Protein AF-A0A5C7PTU8-F1 (afdb_monomer_lite)

Foldseek 3Di:
DDPPPPPPPDPVVVVVVVVVVVVVVVVVVVVVVVVVVVVVVLVPDPVNVVLVPDDPVRNLVVVLQVQLVVVQVCCCVPVVDGDDSVVSSVVCVVVVVVVCVVVVVD

Radius of gyration: 24.97 Å; chains: 1; bounding box: 44×62×44 Å

pLDDT: mean 78.33, std 11.76, range [35.44, 91.94]

Secondary structure (DSSP, 8-state):
----------HHHHHHHHHHHHHHHHHHHHHHHHHHHHHHHHHT-HHHHHHHTS-HHHHHHHHHHHHHHHHHHHIIIII-----HHHHHHHHHHHHHHHHHHTT--

Structure (mmCIF, N/CA/C/O backbone):
data_AF-A0A5C7PTU8-F1
#
_entry.id   AF-A0A5C7PTU8-F1
#
loop_
_atom_site.group_PDB
_atom_site.id
_atom_site.type_symbol
_atom_site.label_atom_id
_atom_site.label_alt_id
_atom_site.label_comp_id
_atom_site.label_asym_id
_atom_site.label_entity_id
_atom_site.label_seq_id
_atom_site.pdbx_PDB_ins_code
_atom_site.Cartn_x
_atom_site.Cartn_y
_atom_site.Cartn_z
_atom_site.occupancy
_atom_site.B_iso_or_equiv
_atom_site.auth_seq_id
_atom_site.auth_comp_id
_atom_site.auth_asym_id
_atom_site.auth_atom_id
_atom_site.pdbx_PDB_model_num
ATOM 1 N N . MET A 1 1 ? -15.111 34.931 -2.663 1.00 35.44 1 MET A N 1
ATOM 2 C CA . MET A 1 1 ? -16.214 35.882 -2.408 1.00 35.44 1 MET A CA 1
ATOM 3 C C . MET A 1 1 ? -17.035 35.312 -1.262 1.00 35.44 1 MET A C 1
ATOM 5 O O . MET A 1 1 ? -17.685 34.297 -1.459 1.00 35.44 1 MET A O 1
ATOM 9 N N . GLY A 1 2 ? -16.876 35.842 -0.046 1.00 39.66 2 GLY A N 1
ATOM 10 C CA . GLY A 1 2 ? -17.551 35.311 1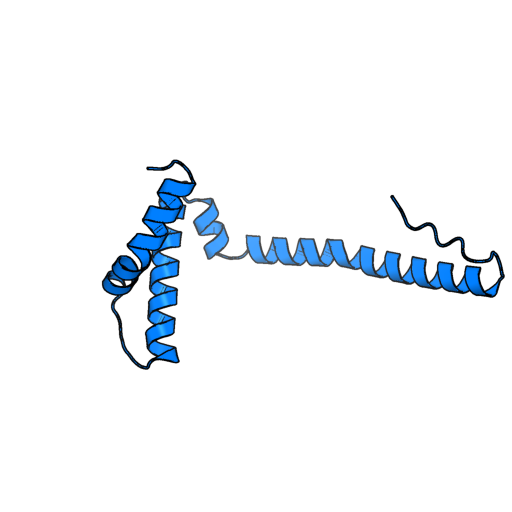.142 1.00 39.66 2 GLY A CA 1
ATOM 11 C C . GLY A 1 2 ? -19.005 35.768 1.174 1.00 39.66 2 GLY A C 1
ATOM 12 O O . GLY A 1 2 ? -19.263 36.963 1.053 1.00 39.66 2 GLY A O 1
ATOM 13 N N . SER A 1 3 ? -19.950 34.836 1.313 1.00 43.84 3 SER A N 1
ATOM 14 C CA . SER A 1 3 ? -21.356 35.167 1.544 1.00 43.84 3 SER A CA 1
ATOM 15 C C . SER A 1 3 ? -21.485 35.812 2.927 1.00 43.84 3 SER A C 1
ATOM 17 O O . SER A 1 3 ? -21.592 35.125 3.943 1.00 43.84 3 SER A O 1
ATOM 19 N N . GLY A 1 4 ? -21.396 37.139 2.976 1.00 45.84 4 GLY A N 1
ATOM 20 C CA . GLY A 1 4 ? -21.556 37.927 4.192 1.00 45.84 4 GLY A CA 1
ATOM 21 C C . GLY A 1 4 ? -23.013 37.942 4.637 1.00 45.84 4 GLY A C 1
ATOM 22 O O . GLY A 1 4 ? -23.734 38.895 4.361 1.00 45.84 4 GLY A O 1
ATOM 23 N N . LEU A 1 5 ? -23.447 36.890 5.330 1.00 56.62 5 LEU A N 1
ATOM 24 C CA . LEU A 1 5 ? -24.620 36.957 6.195 1.00 56.62 5 LEU A CA 1
ATOM 25 C C . LEU A 1 5 ? -24.292 37.935 7.331 1.00 56.62 5 LEU A C 1
ATOM 27 O O . LEU A 1 5 ? -23.609 37.584 8.291 1.00 56.62 5 LEU A O 1
ATOM 31 N N . ILE A 1 6 ? -24.739 39.185 7.197 1.00 60.88 6 ILE A N 1
ATOM 32 C CA . ILE A 1 6 ? -24.685 40.170 8.279 1.00 60.88 6 ILE A CA 1
ATOM 33 C C . ILE A 1 6 ? -25.784 39.780 9.266 1.00 60.88 6 ILE A C 1
ATOM 35 O O . ILE A 1 6 ? -26.960 40.080 9.060 1.00 60.88 6 ILE A O 1
ATOM 39 N N . LEU A 1 7 ? -25.410 39.042 10.308 1.00 62.03 7 LEU A N 1
ATOM 40 C CA . LEU A 1 7 ? -26.341 38.682 11.370 1.00 62.03 7 LEU A CA 1
ATOM 41 C C . LEU A 1 7 ? -26.736 39.950 12.160 1.00 62.03 7 LEU A C 1
ATOM 43 O O . LEU A 1 7 ? -25.862 40.771 12.460 1.00 62.03 7 LEU A O 1
ATOM 47 N N . PRO A 1 8 ? -28.024 40.135 12.507 1.00 69.00 8 PRO A N 1
ATOM 48 C CA . PRO A 1 8 ? -28.467 41.256 13.333 1.00 69.00 8 PRO A CA 1
ATOM 49 C C . PRO A 1 8 ? -27.677 41.333 14.649 1.00 69.00 8 PRO A C 1
ATOM 51 O O . PRO A 1 8 ? -27.463 40.326 15.315 1.00 69.00 8 PRO A O 1
ATOM 54 N N . ASN A 1 9 ? -27.245 42.527 15.059 1.00 69.25 9 ASN A N 1
ATOM 55 C CA . ASN A 1 9 ? -26.390 42.705 16.240 1.00 69.25 9 ASN A CA 1
ATOM 56 C C . ASN A 1 9 ? -27.180 42.699 17.569 1.00 69.25 9 ASN A C 1
ATOM 58 O O . ASN A 1 9 ? -27.024 43.605 18.398 1.00 69.25 9 ASN A O 1
ATOM 62 N N . THR A 1 10 ? -28.048 41.702 17.758 1.00 78.81 10 THR A N 1
ATOM 63 C CA . THR A 1 10 ? -28.840 41.523 18.983 1.00 78.81 10 THR A CA 1
ATOM 64 C C . THR A 1 10 ? -28.051 40.749 20.050 1.00 78.81 10 THR A C 1
ATOM 66 O O . THR A 1 10 ? -27.093 40.040 19.715 1.00 78.81 10 THR A O 1
ATOM 69 N N . PRO A 1 11 ? -28.401 40.880 21.343 1.00 77.75 11 PRO A N 1
ATOM 70 C CA . PRO A 1 11 ? -27.740 40.147 22.426 1.00 77.75 11 PRO A CA 1
ATOM 71 C C . PRO A 1 11 ? -27.726 38.626 22.212 1.00 77.75 11 PRO A C 1
ATOM 73 O O . PRO A 1 11 ? -26.698 37.985 22.419 1.00 77.75 11 PRO A O 1
ATOM 76 N N . GLU A 1 12 ? -28.826 38.065 21.713 1.00 78.75 12 GLU A N 1
ATOM 77 C CA . GLU A 1 12 ? -29.010 36.626 21.494 1.00 78.75 12 GLU A CA 1
ATOM 78 C C . GLU A 1 12 ? -28.079 36.106 20.394 1.00 78.75 12 GLU A C 1
ATOM 80 O O . GLU A 1 12 ? -27.461 35.048 20.527 1.00 78.75 12 GLU A O 1
ATOM 85 N N . ILE A 1 13 ? -27.914 36.883 19.319 1.00 77.12 13 ILE A N 1
ATOM 86 C CA . ILE A 1 13 ? -27.012 36.540 18.218 1.00 77.12 13 ILE A CA 1
ATOM 87 C C . ILE A 1 13 ? -25.552 36.644 18.665 1.00 77.12 13 ILE A C 1
ATOM 89 O O . ILE A 1 13 ? -24.744 35.793 18.296 1.00 77.12 13 ILE A O 1
ATOM 93 N N . ARG A 1 14 ? -25.196 37.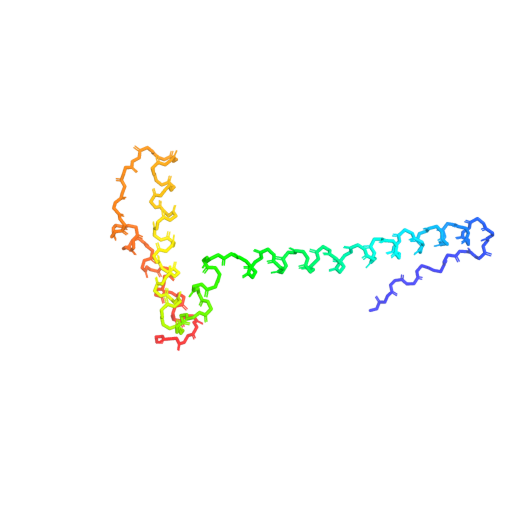626 19.506 1.00 76.00 14 ARG A N 1
ATOM 94 C CA . ARG A 1 14 ? -23.837 37.711 20.072 1.00 76.00 14 ARG A CA 1
ATOM 95 C C . ARG A 1 14 ? -23.505 36.503 20.937 1.00 76.00 14 ARG A C 1
ATOM 97 O O . ARG A 1 14 ? -22.379 36.015 20.875 1.00 76.00 14 ARG A O 1
ATOM 104 N N . GLU A 1 15 ? -24.449 36.026 21.745 1.00 80.38 15 GLU A N 1
ATOM 105 C CA . GLU A 1 15 ? -24.242 34.812 22.536 1.00 80.38 15 GLU A CA 1
ATOM 106 C C . GLU A 1 15 ? -24.117 33.568 21.659 1.00 80.38 15 GLU A C 1
ATOM 108 O O . GLU A 1 15 ? -23.231 32.745 21.894 1.00 80.38 15 GLU A O 1
ATOM 113 N N . TYR A 1 16 ? -24.949 33.451 20.622 1.00 80.25 16 TYR A N 1
ATOM 114 C CA . TYR A 1 16 ? -24.867 32.352 19.664 1.00 80.25 16 TYR A CA 1
ATOM 115 C C . TYR A 1 16 ? -23.513 32.321 18.940 1.00 80.25 16 TYR A C 1
ATOM 117 O O . TYR A 1 16 ? -22.865 31.276 18.895 1.00 80.25 16 TYR A O 1
ATOM 125 N N . VAL A 1 17 ? -23.039 33.468 18.440 1.00 79.94 17 VAL A N 1
ATOM 126 C CA . VAL A 1 17 ? -21.727 33.580 17.780 1.00 79.94 17 VAL A CA 1
ATOM 127 C C . VAL A 1 17 ? -20.593 33.261 18.755 1.00 79.94 17 VAL A C 1
ATOM 129 O O . VAL A 1 17 ? -19.710 32.487 18.411 1.00 79.94 17 VAL A O 1
ATOM 132 N N . LYS A 1 18 ? -20.642 33.754 20.001 1.00 82.12 18 LYS A N 1
ATOM 133 C CA . LYS A 1 18 ? -19.634 33.419 21.024 1.00 82.12 18 LYS A CA 1
ATOM 134 C C . LYS A 1 18 ? -19.570 31.921 21.327 1.00 82.12 18 LYS A C 1
ATOM 136 O O . LYS A 1 18 ? -18.472 31.390 21.467 1.00 82.12 18 LYS A O 1
ATOM 141 N N . LYS A 1 19 ? -20.722 31.249 21.437 1.00 83.12 19 LYS A N 1
ATOM 142 C CA . LYS A 1 19 ? -20.782 29.793 21.647 1.00 83.12 19 LYS A CA 1
ATOM 143 C C . LYS A 1 19 ? -20.205 29.044 20.447 1.00 83.12 19 LYS A C 1
ATOM 145 O O . LYS A 1 19 ? -19.350 28.187 20.632 1.00 83.12 19 LYS A O 1
ATOM 150 N N . ARG A 1 20 ? -20.582 29.433 19.226 1.00 77.94 20 ARG A N 1
ATOM 151 C CA . ARG A 1 20 ? -20.043 28.841 17.993 1.00 77.94 20 ARG A CA 1
ATOM 152 C C . ARG A 1 20 ? -18.540 29.050 17.836 1.00 77.94 20 ARG A C 1
ATOM 154 O O . ARG A 1 20 ? -17.834 28.107 17.502 1.00 77.94 20 ARG A O 1
ATOM 161 N N . ASP A 1 21 ? -18.033 30.243 18.121 1.00 76.94 21 ASP A N 1
ATOM 162 C CA . ASP A 1 21 ? -16.597 30.523 18.073 1.00 76.94 21 ASP A CA 1
ATOM 163 C C . ASP A 1 21 ? -15.823 29.721 19.127 1.00 76.94 21 ASP A C 1
ATOM 165 O O . ASP A 1 21 ? -14.685 29.319 18.879 1.00 76.94 21 ASP A O 1
ATOM 169 N N . ALA A 1 22 ? -16.420 29.473 20.297 1.00 79.25 22 ALA A N 1
ATOM 170 C CA . ALA A 1 22 ? -15.830 28.618 21.322 1.00 79.25 22 ALA A CA 1
ATOM 171 C C . ALA A 1 22 ? -15.775 27.150 20.867 1.00 79.25 22 ALA A C 1
ATOM 173 O O . ALA A 1 22 ? -14.704 26.552 20.938 1.00 79.25 22 ALA A O 1
ATOM 174 N N . GLU A 1 23 ? -16.872 26.619 20.315 1.00 79.50 23 GLU A N 1
ATOM 175 C CA . GLU A 1 23 ? -16.935 25.269 19.731 1.00 79.50 23 GLU A CA 1
ATOM 176 C C . GLU A 1 23 ? -15.903 25.088 18.604 1.00 79.50 23 GLU A C 1
ATOM 178 O O . GLU A 1 23 ? -15.184 24.091 18.561 1.00 79.50 23 GLU A O 1
ATOM 183 N N . ILE A 1 24 ? -15.783 26.074 17.707 1.00 75.38 24 ILE A N 1
ATOM 184 C CA . ILE A 1 24 ? -14.816 26.043 16.600 1.00 75.38 24 ILE A CA 1
ATOM 185 C C . ILE A 1 24 ? -13.381 26.075 17.133 1.00 75.38 24 ILE A C 1
ATOM 187 O O . ILE A 1 24 ? -12.539 25.317 16.652 1.00 75.38 24 ILE A O 1
ATOM 191 N N . ARG A 1 25 ? -13.079 26.916 18.131 1.00 71.88 25 ARG A N 1
ATOM 192 C CA . ARG A 1 25 ? -11.741 26.959 18.746 1.00 71.88 25 ARG A CA 1
ATOM 193 C C . ARG A 1 25 ? -11.393 25.671 19.477 1.00 71.88 25 ARG A C 1
ATOM 195 O O . ARG A 1 25 ? -10.226 25.300 19.488 1.00 71.88 25 ARG A O 1
ATOM 202 N N . GLU A 1 26 ? -12.361 25.026 20.113 1.00 74.06 26 GLU A N 1
ATOM 203 C CA . GLU A 1 26 ? -12.157 23.748 20.794 1.00 74.06 26 GLU A CA 1
ATOM 204 C C . GLU A 1 26 ? -11.859 22.642 19.775 1.00 74.06 26 GLU A C 1
ATOM 206 O O . GLU A 1 26 ? -10.800 22.024 19.842 1.00 74.06 26 GLU A O 1
ATOM 211 N N . ALA A 1 27 ? -12.671 22.527 18.721 1.00 67.00 27 ALA A N 1
ATOM 212 C CA . ALA A 1 27 ? -12.424 21.593 17.622 1.00 67.00 27 ALA A CA 1
ATOM 213 C C . ALA A 1 27 ? -11.074 21.835 16.909 1.00 67.00 27 ALA A C 1
ATOM 215 O O . ALA A 1 27 ? -10.399 20.893 16.492 1.00 67.00 27 ALA A O 1
ATOM 216 N N . GLN A 1 28 ? -10.647 23.096 16.781 1.00 66.19 28 GLN A N 1
ATOM 217 C CA . GLN A 1 28 ? -9.347 23.453 16.205 1.00 66.19 28 GLN A CA 1
ATOM 218 C C . GLN A 1 28 ? -8.155 23.144 17.115 1.00 66.19 28 GLN A C 1
ATOM 220 O O . GLN A 1 28 ? -7.050 23.021 16.598 1.00 66.19 28 GLN A O 1
ATOM 225 N N . LYS A 1 29 ? -8.335 23.023 18.435 1.00 68.25 29 LYS A N 1
ATOM 226 C CA . LYS A 1 29 ? -7.260 22.588 19.345 1.00 68.25 29 LYS A CA 1
ATOM 227 C C . LYS A 1 29 ? -6.997 21.087 19.233 1.00 68.25 29 LYS A C 1
ATOM 229 O O . LYS A 1 29 ? -5.845 20.674 19.336 1.00 68.25 29 LYS A O 1
ATOM 234 N N . ASP A 1 30 ? -8.037 20.304 18.956 1.00 61.00 30 ASP A N 1
ATOM 235 C CA . ASP A 1 30 ? -7.943 18.845 18.819 1.00 61.00 30 ASP A CA 1
ATOM 236 C C . ASP A 1 30 ? -7.512 18.393 17.413 1.00 61.00 30 ASP A C 1
ATOM 238 O O . ASP A 1 30 ? -6.922 17.329 17.230 1.00 61.00 30 ASP A O 1
ATOM 242 N N . ALA A 1 31 ? -7.760 19.203 16.384 1.00 60.00 31 ALA A N 1
ATOM 243 C CA . ALA A 1 31 ? -7.331 18.905 15.018 1.00 60.00 31 ALA A CA 1
ATOM 244 C C . ALA A 1 31 ? -5.799 18.710 14.844 1.00 60.00 31 ALA A C 1
ATOM 246 O O . ALA A 1 31 ? -5.405 17.709 14.236 1.00 60.00 31 ALA A O 1
ATOM 247 N N . PRO A 1 32 ? -4.913 19.594 15.353 1.00 61.19 32 PRO A N 1
ATOM 248 C CA . PRO A 1 32 ? -3.467 19.421 15.218 1.00 61.19 32 PRO A CA 1
ATOM 249 C C . PRO A 1 32 ? -2.949 18.217 16.010 1.00 61.19 32 PRO A C 1
ATOM 251 O O . PRO A 1 32 ? -2.111 17.479 15.496 1.00 61.19 32 PRO A O 1
ATOM 254 N N . THR A 1 33 ? -3.493 17.938 17.198 1.00 61.88 33 THR A N 1
ATOM 255 C CA . THR A 1 33 ? -3.097 16.766 17.999 1.00 61.88 33 THR A CA 1
ATOM 256 C C . THR A 1 33 ? -3.511 15.455 17.326 1.00 61.88 33 THR A C 1
ATOM 258 O O . THR A 1 33 ? -2.741 14.491 17.306 1.00 61.88 33 THR A O 1
ATOM 261 N N . LEU A 1 34 ? -4.679 15.413 16.677 1.00 61.53 34 LEU A N 1
ATOM 262 C CA . LEU A 1 34 ? -5.095 14.275 15.853 1.00 61.53 34 LEU A CA 1
ATOM 263 C C . LEU A 1 34 ? -4.183 14.081 14.633 1.00 61.53 34 LEU A C 1
ATOM 265 O O . LEU A 1 34 ? -3.824 12.942 14.318 1.00 61.53 34 LEU A O 1
ATOM 269 N N . GLN A 1 35 ? -3.767 15.164 13.976 1.00 62.56 35 GLN A N 1
ATOM 270 C CA . GLN A 1 35 ? -2.876 15.111 12.817 1.00 62.56 35 GLN A CA 1
ATOM 271 C C . GLN A 1 35 ? -1.462 14.642 13.197 1.00 62.56 35 GLN A C 1
ATOM 273 O O . GLN A 1 35 ? -0.899 13.771 12.528 1.00 62.56 35 GLN A O 1
ATOM 278 N N . GLU A 1 36 ? -0.920 15.135 14.312 1.00 61.41 36 GLU A N 1
ATOM 279 C CA . GLU A 1 36 ? 0.342 14.665 14.893 1.00 61.41 36 GLU A CA 1
ATOM 280 C C . GLU A 1 36 ? 0.256 13.191 15.3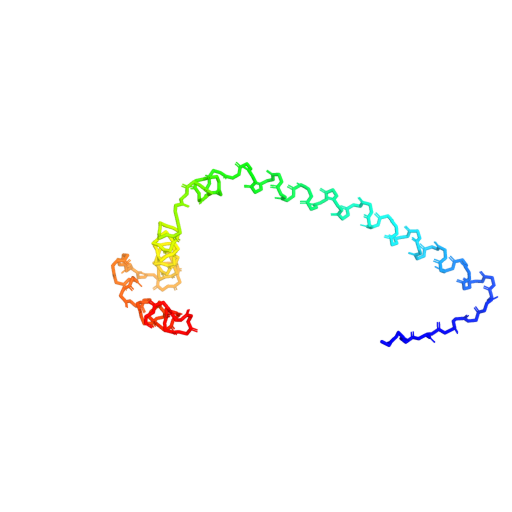10 1.00 61.41 36 GLU A C 1
ATOM 282 O O . GLU A 1 36 ? 1.163 12.412 15.013 1.00 61.41 36 GLU A O 1
ATOM 287 N N . SER A 1 37 ? -0.873 12.759 15.887 1.00 71.25 37 SER A N 1
ATOM 288 C CA . SER A 1 37 ? -1.096 11.353 16.253 1.00 71.25 37 SER A CA 1
ATOM 289 C C . SER A 1 37 ? -1.132 10.415 15.040 1.00 71.25 37 SER A C 1
ATOM 291 O O . SER A 1 37 ? -0.722 9.256 15.124 1.00 71.25 37 SER A O 1
ATOM 293 N N . ALA A 1 38 ? -1.653 10.880 13.901 1.00 68.00 38 ALA A N 1
ATOM 294 C CA . ALA A 1 38 ? -1.715 10.100 12.669 1.00 68.00 38 ALA A CA 1
ATOM 295 C C . ALA A 1 38 ? -0.336 10.018 12.003 1.00 68.00 38 ALA A C 1
ATOM 297 O O . ALA A 1 38 ? 0.067 8.942 11.560 1.00 68.00 38 ALA A O 1
ATOM 298 N N . LYS A 1 39 ? 0.414 11.128 12.006 1.00 72.38 39 LYS A N 1
ATOM 299 C CA . LYS A 1 39 ? 1.794 11.184 11.519 1.00 72.38 39 LYS A CA 1
ATOM 300 C C . LYS A 1 39 ? 2.719 10.284 12.343 1.00 72.38 39 LYS A C 1
ATOM 302 O O . LYS A 1 39 ? 3.415 9.460 11.762 1.00 72.38 39 LYS A O 1
ATOM 307 N N . GLY A 1 40 ? 2.648 10.351 13.674 1.00 67.75 40 GLY A N 1
ATOM 308 C CA . GLY A 1 40 ? 3.446 9.494 14.558 1.00 67.75 40 GLY A CA 1
ATOM 309 C C . GLY A 1 40 ? 3.153 8.001 14.368 1.00 67.75 40 GLY A C 1
ATOM 310 O O . GLY A 1 40 ? 4.074 7.190 14.319 1.00 67.75 40 GLY A O 1
ATOM 311 N N . ARG A 1 41 ? 1.881 7.624 14.162 1.00 74.19 41 ARG A N 1
ATOM 312 C CA . ARG A 1 41 ? 1.495 6.235 13.845 1.00 74.19 41 AR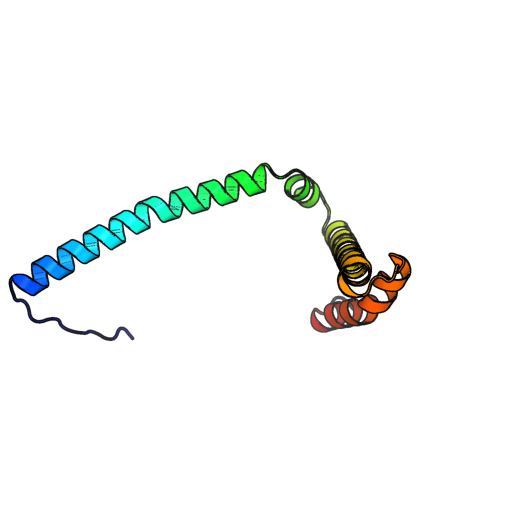G A CA 1
ATOM 313 C C . ARG A 1 41 ? 2.012 5.764 12.482 1.00 74.19 41 ARG A C 1
ATOM 315 O O . ARG A 1 41 ? 2.376 4.600 12.340 1.00 74.19 41 ARG A O 1
ATOM 322 N N . LEU A 1 42 ? 2.050 6.650 11.488 1.00 72.69 42 LEU A N 1
ATOM 323 C CA . LEU A 1 42 ? 2.635 6.372 10.173 1.00 72.69 42 LEU A CA 1
ATOM 324 C C . LEU A 1 42 ? 4.154 6.201 10.254 1.00 72.69 42 LEU A C 1
ATOM 326 O O . LEU A 1 42 ? 4.688 5.247 9.701 1.00 72.69 42 LEU A O 1
ATOM 330 N N . GLU A 1 43 ? 4.845 7.080 10.975 1.00 73.62 43 GLU A N 1
ATOM 331 C CA . GLU A 1 43 ? 6.303 7.037 11.129 1.00 73.62 43 GLU A CA 1
ATOM 332 C C . GLU A 1 43 ? 6.779 5.816 11.924 1.00 73.62 43 GLU A C 1
ATOM 334 O O . GLU A 1 43 ? 7.884 5.336 11.689 1.00 73.62 43 GLU A O 1
ATOM 339 N N . GLN A 1 44 ? 5.942 5.268 12.808 1.00 74.81 44 GLN A N 1
ATOM 340 C CA . GLN A 1 44 ? 6.192 4.007 13.518 1.00 74.81 44 GLN A CA 1
ATOM 341 C C . GLN A 1 44 ? 5.846 2.756 12.692 1.00 74.81 44 GLN A C 1
ATOM 343 O O . GLN A 1 44 ? 6.168 1.639 13.097 1.00 74.81 44 GLN A O 1
ATOM 348 N N . ASN A 1 45 ? 5.196 2.907 11.535 1.00 81.12 45 ASN A N 1
ATOM 349 C CA . ASN A 1 45 ? 4.834 1.778 10.690 1.00 81.12 45 ASN A CA 1
ATOM 350 C C . ASN A 1 45 ? 6.076 1.240 9.957 1.00 81.12 45 ASN A C 1
ATOM 352 O O . ASN A 1 45 ? 6.688 1.930 9.139 1.00 81.12 45 ASN A O 1
ATOM 356 N N . ALA A 1 46 ? 6.419 -0.022 10.215 1.00 77.44 46 ALA A N 1
ATOM 357 C CA . ALA A 1 46 ? 7.577 -0.683 9.618 1.00 77.44 46 ALA A CA 1
ATOM 358 C C . ALA A 1 46 ? 7.539 -0.706 8.077 1.00 77.44 46 ALA A C 1
ATOM 360 O O . ALA A 1 46 ? 8.577 -0.561 7.431 1.00 77.44 46 ALA A O 1
ATOM 361 N N . GLU A 1 47 ? 6.358 -0.832 7.461 1.00 75.75 47 GLU A N 1
ATOM 362 C CA . GLU A 1 47 ? 6.238 -0.761 6.002 1.00 75.75 47 GLU A CA 1
ATOM 363 C C . GLU A 1 47 ? 6.511 0.644 5.471 1.00 75.75 47 GLU A C 1
ATOM 365 O O . GLU A 1 47 ? 7.121 0.792 4.411 1.00 75.75 47 GLU A O 1
ATOM 370 N N . TYR A 1 48 ? 6.069 1.675 6.194 1.00 79.69 48 TYR A N 1
ATOM 371 C CA . TYR A 1 48 ? 6.327 3.063 5.827 1.00 79.69 48 TYR A CA 1
ATOM 372 C C . TYR A 1 48 ? 7.824 3.372 5.905 1.00 79.69 48 TYR A C 1
ATOM 374 O O . TYR A 1 48 ? 8.398 3.855 4.931 1.00 79.69 48 TYR A O 1
ATOM 382 N N . GLN A 1 49 ? 8.481 2.996 7.006 1.00 80.94 49 GLN A N 1
ATOM 383 C CA . GLN A 1 49 ? 9.929 3.156 7.165 1.00 80.94 49 GLN A CA 1
ATOM 384 C C . GLN A 1 49 ? 10.710 2.416 6.073 1.00 80.94 49 GLN A C 1
ATOM 386 O O . GLN A 1 49 ? 11.604 2.995 5.456 1.00 80.94 49 GLN A O 1
ATOM 391 N N . ARG A 1 50 ? 10.328 1.169 5.761 1.00 82.19 50 ARG A N 1
ATOM 392 C CA . ARG A 1 50 ? 10.941 0.395 4.672 1.00 82.19 50 ARG A CA 1
ATOM 393 C C . ARG A 1 50 ? 10.798 1.108 3.325 1.00 82.19 50 ARG A C 1
ATOM 395 O O . ARG A 1 50 ? 11.767 1.181 2.577 1.00 82.19 50 ARG A O 1
ATOM 402 N N . ARG A 1 51 ? 9.622 1.668 3.020 1.00 79.69 51 ARG A N 1
ATOM 403 C CA . ARG A 1 51 ? 9.389 2.421 1.776 1.00 79.69 51 ARG A CA 1
ATOM 404 C C . ARG A 1 51 ? 10.160 3.734 1.727 1.00 79.69 51 ARG A C 1
ATOM 406 O O . ARG A 1 51 ? 10.560 4.137 0.643 1.00 79.69 51 ARG A O 1
ATOM 413 N N . CYS A 1 52 ? 10.396 4.405 2.852 1.00 82.75 52 CYS A N 1
ATOM 414 C CA . CYS A 1 52 ? 11.217 5.618 2.880 1.00 82.75 52 CYS A CA 1
ATOM 415 C C . CYS A 1 52 ? 12.660 5.359 2.423 1.00 82.75 52 CYS A C 1
ATOM 417 O O . CYS A 1 52 ? 13.247 6.229 1.787 1.00 82.75 52 CYS A O 1
ATOM 419 N N . LEU A 1 53 ? 13.189 4.161 2.691 1.00 86.50 53 LEU A N 1
ATOM 420 C CA . LEU A 1 53 ? 14.541 3.742 2.307 1.00 86.50 53 LEU A CA 1
ATOM 421 C C . LEU A 1 53 ? 14.650 3.239 0.857 1.00 86.50 53 LEU A C 1
ATOM 423 O O . LEU A 1 53 ? 15.758 3.080 0.358 1.00 86.50 53 LEU A O 1
ATOM 427 N N . MET A 1 54 ? 13.523 2.994 0.184 1.00 85.69 54 MET A N 1
ATOM 428 C CA . MET A 1 54 ? 13.498 2.540 -1.207 1.00 85.69 54 MET A CA 1
ATOM 429 C C . MET A 1 54 ? 13.785 3.691 -2.179 1.00 85.69 54 MET A C 1
ATOM 431 O O . MET A 1 54 ? 13.252 4.804 -2.042 1.00 85.69 54 MET A O 1
ATOM 435 N N . SER A 1 55 ? 14.559 3.385 -3.216 1.00 87.88 55 SER A N 1
ATOM 436 C CA . SER A 1 55 ? 14.708 4.211 -4.413 1.00 87.88 55 SER A CA 1
ATOM 437 C C . SER A 1 55 ? 13.366 4.412 -5.134 1.00 87.88 55 SER A C 1
ATOM 439 O O . SER A 1 55 ? 12.359 3.760 -4.837 1.00 87.88 55 SER A O 1
ATOM 441 N N . ALA A 1 56 ? 13.324 5.358 -6.076 1.00 80.06 56 ALA A N 1
ATOM 442 C CA . ALA A 1 56 ? 12.115 5.629 -6.854 1.00 80.06 56 ALA A CA 1
ATOM 443 C C . ALA A 1 56 ? 11.647 4.384 -7.630 1.00 80.06 56 ALA A C 1
ATOM 445 O O . ALA A 1 56 ? 10.465 4.044 -7.580 1.00 80.06 56 ALA A O 1
ATOM 446 N N . ASP A 1 57 ? 12.580 3.661 -8.245 1.00 78.25 57 ASP A N 1
ATOM 447 C CA . ASP A 1 57 ? 12.284 2.462 -9.032 1.00 78.25 57 ASP A CA 1
ATOM 448 C C . ASP A 1 57 ? 11.787 1.313 -8.147 1.00 78.25 57 ASP A C 1
ATOM 450 O O . ASP A 1 57 ? 10.787 0.662 -8.456 1.00 78.25 57 ASP A O 1
ATOM 454 N N . GLU A 1 58 ? 12.407 1.111 -6.982 1.00 78.81 58 GLU A N 1
ATOM 455 C CA . GLU A 1 58 ? 11.967 0.100 -6.013 1.00 78.81 58 GLU A CA 1
ATOM 456 C C . GLU A 1 58 ? 10.550 0.368 -5.497 1.00 78.81 58 GLU A C 1
ATOM 458 O O . GLU A 1 58 ? 9.775 -0.570 -5.311 1.00 78.81 58 GLU A O 1
ATOM 463 N N . LYS A 1 59 ? 10.169 1.640 -5.315 1.00 82.50 59 LYS A N 1
ATOM 464 C CA . LYS A 1 59 ? 8.798 2.013 -4.928 1.00 82.50 59 LYS A CA 1
ATOM 465 C C . LYS A 1 59 ? 7.781 1.671 -6.010 1.00 82.50 59 LYS A C 1
ATOM 467 O O . LYS A 1 59 ? 6.657 1.298 -5.673 1.00 82.50 59 LYS A O 1
ATOM 472 N N . ILE A 1 60 ? 8.152 1.817 -7.280 1.00 80.12 60 ILE A N 1
ATOM 473 C CA . ILE A 1 60 ? 7.285 1.477 -8.413 1.00 80.12 60 ILE A CA 1
ATOM 474 C C . ILE A 1 60 ? 7.082 -0.040 -8.462 1.00 80.12 60 ILE A C 1
ATOM 476 O O . ILE A 1 60 ? 5.942 -0.501 -8.526 1.00 80.12 60 ILE A O 1
ATOM 480 N N . ILE A 1 61 ? 8.164 -0.815 -8.349 1.00 83.50 61 ILE A N 1
ATOM 481 C CA . ILE A 1 61 ? 8.102 -2.283 -8.330 1.00 83.50 61 ILE A CA 1
ATOM 482 C C . ILE A 1 61 ? 7.258 -2.771 -7.141 1.00 83.50 61 ILE A C 1
ATOM 484 O O . ILE A 1 61 ? 6.319 -3.543 -7.334 1.00 83.50 61 ILE A O 1
ATOM 488 N N . ASP A 1 62 ? 7.516 -2.269 -5.929 1.00 85.44 62 ASP A N 1
ATOM 489 C CA . ASP A 1 62 ? 6.753 -2.607 -4.716 1.00 85.44 62 ASP A CA 1
ATOM 490 C C . ASP A 1 62 ? 5.255 -2.280 -4.864 1.00 85.44 62 ASP A C 1
ATOM 492 O O . ASP A 1 62 ? 4.400 -3.083 -4.483 1.00 85.44 62 ASP A O 1
ATOM 496 N N . ALA A 1 63 ? 4.908 -1.144 -5.479 1.00 84.62 63 ALA A N 1
ATOM 497 C CA . ALA A 1 63 ? 3.514 -0.776 -5.729 1.00 84.62 63 ALA A CA 1
ATOM 498 C C . ALA A 1 63 ? 2.807 -1.763 -6.676 1.00 84.62 63 ALA A C 1
ATOM 500 O O . ALA A 1 63 ? 1.680 -2.186 -6.394 1.00 84.62 63 ALA A O 1
ATOM 501 N N . VAL A 1 64 ? 3.475 -2.171 -7.760 1.00 86.00 64 VAL A N 1
ATOM 502 C CA . VAL A 1 64 ? 2.965 -3.172 -8.712 1.00 86.00 64 VAL A CA 1
ATOM 503 C C . VAL A 1 64 ? 2.717 -4.509 -8.008 1.00 86.00 64 VAL A C 1
ATOM 505 O O . VAL A 1 64 ? 1.655 -5.114 -8.179 1.00 86.00 64 VAL A O 1
ATOM 508 N N . GLU A 1 65 ? 3.653 -4.959 -7.169 1.00 87.62 65 GLU A N 1
ATOM 509 C CA . GLU A 1 65 ? 3.509 -6.214 -6.425 1.00 87.62 65 GLU A CA 1
ATOM 510 C C . GLU A 1 65 ? 2.361 -6.179 -5.416 1.00 87.62 65 GLU A C 1
ATOM 512 O O . GLU A 1 65 ? 1.585 -7.135 -5.326 1.00 87.62 65 GLU A O 1
ATOM 517 N N . ARG A 1 66 ? 2.207 -5.074 -4.679 1.00 87.12 66 ARG A N 1
ATOM 518 C CA . ARG A 1 66 ? 1.091 -4.899 -3.739 1.00 87.12 66 ARG A CA 1
ATOM 519 C C . ARG A 1 66 ? -0.251 -4.921 -4.451 1.00 87.12 66 ARG A C 1
ATOM 521 O O . ARG A 1 66 ? -1.187 -5.549 -3.958 1.00 87.12 66 ARG A O 1
ATOM 528 N N . GLN A 1 67 ? -0.348 -4.282 -5.615 1.00 88.69 67 GLN A N 1
ATOM 529 C CA . GLN A 1 67 ? -1.579 -4.277 -6.397 1.00 88.69 67 GLN A CA 1
ATOM 530 C C . GLN A 1 67 ? -1.926 -5.683 -6.908 1.00 88.69 67 GLN A C 1
ATOM 532 O O . GLN A 1 67 ? -3.084 -6.095 -6.823 1.00 88.69 67 GLN A O 1
ATOM 537 N N . ALA A 1 68 ? -0.929 -6.454 -7.358 1.00 91.12 68 ALA A N 1
ATOM 538 C CA . ALA A 1 68 ? -1.123 -7.844 -7.766 1.00 91.12 68 ALA A CA 1
ATOM 539 C C . ALA A 1 68 ? -1.571 -8.739 -6.595 1.00 91.12 68 ALA A C 1
ATOM 541 O O . ALA A 1 68 ? -2.527 -9.498 -6.740 1.00 91.12 68 ALA A O 1
ATOM 542 N N . ARG A 1 69 ? -0.961 -8.599 -5.410 1.00 89.81 69 ARG A N 1
ATOM 543 C CA . ARG A 1 69 ? -1.383 -9.321 -4.193 1.00 89.81 69 ARG A CA 1
ATOM 544 C C . ARG A 1 69 ? -2.798 -8.947 -3.754 1.00 89.81 69 ARG A C 1
ATOM 546 O O . ARG A 1 69 ? -3.585 -9.822 -3.409 1.00 89.81 69 ARG A O 1
ATOM 553 N N . ALA A 1 70 ? -3.154 -7.664 -3.798 1.00 89.38 70 ALA A N 1
ATOM 554 C CA . ALA A 1 70 ? -4.513 -7.222 -3.491 1.00 89.38 70 ALA A CA 1
ATOM 555 C C . ALA A 1 70 ? -5.536 -7.833 -4.464 1.00 89.38 70 ALA A C 1
ATOM 557 O O . ALA A 1 70 ? -6.614 -8.261 -4.048 1.00 89.38 70 ALA A O 1
ATOM 558 N N . ARG A 1 71 ? -5.181 -7.930 -5.752 1.00 89.00 71 ARG A N 1
ATOM 559 C CA . ARG A 1 71 ? -6.012 -8.571 -6.775 1.00 89.00 71 ARG A CA 1
ATOM 560 C C . ARG A 1 71 ? -6.163 -10.075 -6.534 1.00 89.00 71 ARG A C 1
ATOM 562 O O . ARG A 1 71 ? -7.275 -10.581 -6.644 1.00 89.00 71 ARG A O 1
ATOM 569 N N . GLN A 1 72 ? -5.090 -10.757 -6.143 1.00 91.50 72 GLN A N 1
ATOM 570 C CA . GLN A 1 72 ? -5.125 -12.165 -5.746 1.00 91.50 72 GLN A CA 1
ATOM 571 C C . GLN A 1 72 ? -6.082 -12.393 -4.568 1.00 91.50 72 GLN A C 1
ATOM 573 O O . GLN A 1 72 ? -6.994 -13.208 -4.674 1.00 91.50 72 GLN A O 1
ATOM 578 N N . ILE A 1 73 ? -5.939 -11.615 -3.488 1.00 90.88 73 ILE A N 1
ATOM 579 C CA . ILE A 1 73 ? -6.817 -11.697 -2.308 1.00 90.88 73 ILE A CA 1
ATOM 580 C C . ILE A 1 73 ? -8.279 -11.445 -2.692 1.00 90.88 73 ILE A C 1
ATOM 582 O O . ILE A 1 73 ? -9.177 -12.088 -2.155 1.00 90.88 73 ILE A O 1
ATOM 586 N N . TYR A 1 74 ? -8.535 -10.513 -3.612 1.00 89.88 74 TYR A N 1
ATOM 587 C CA . TYR A 1 74 ? -9.882 -10.258 -4.114 1.00 89.88 74 TYR A CA 1
ATOM 588 C C . TYR A 1 74 ? -10.468 -11.489 -4.815 1.00 89.88 74 TYR A C 1
ATOM 590 O O . TYR A 1 74 ? -11.582 -11.890 -4.491 1.00 89.88 74 TYR A O 1
ATOM 598 N N . TYR A 1 75 ? -9.728 -12.126 -5.727 1.00 91.31 75 TYR A N 1
ATOM 599 C CA . TYR A 1 75 ? -10.202 -13.348 -6.384 1.00 91.31 75 TYR A CA 1
ATOM 600 C C . TYR A 1 75 ? -10.431 -14.492 -5.395 1.00 91.31 75 TYR A C 1
ATOM 602 O O . TYR A 1 75 ? -11.467 -15.154 -5.459 1.00 91.31 75 TYR A O 1
ATOM 610 N N . GLU A 1 76 ? -9.530 -14.665 -4.435 1.00 90.94 76 GLU A N 1
ATOM 611 C CA . GLU A 1 76 ? -9.647 -15.714 -3.428 1.00 90.94 76 GLU A CA 1
ATOM 612 C C . GLU A 1 76 ? -10.858 -15.488 -2.510 1.00 90.94 76 GLU A C 1
ATOM 614 O O . GLU A 1 76 ? -11.675 -16.387 -2.328 1.00 90.94 76 GLU A O 1
ATOM 619 N N . LYS A 1 77 ? -11.030 -14.271 -1.980 1.00 91.69 77 LYS A N 1
ATOM 620 C CA . LYS A 1 77 ? -12.100 -13.961 -1.016 1.00 91.69 77 LYS A CA 1
ATOM 621 C C . LYS A 1 77 ? -13.472 -13.756 -1.647 1.00 91.69 77 LYS A C 1
ATOM 623 O O . LYS A 1 77 ? -14.472 -14.058 -1.005 1.00 91.69 77 LYS A O 1
ATOM 628 N N . VAL A 1 78 ? -13.536 -13.182 -2.848 1.00 91.94 78 VAL A N 1
ATOM 629 C CA . VAL A 1 78 ? -14.805 -12.790 -3.486 1.00 91.94 78 VAL A CA 1
ATOM 630 C C . VAL A 1 78 ? -15.275 -13.835 -4.486 1.00 91.94 78 VAL A C 1
ATOM 632 O O . VAL A 1 78 ? -16.466 -14.122 -4.551 1.00 91.94 78 VAL A O 1
ATOM 635 N N . HIS A 1 79 ? -14.355 -14.411 -5.261 1.00 85.38 79 HIS A N 1
ATOM 636 C CA . HIS A 1 79 ? -14.693 -15.381 -6.302 1.00 85.38 79 HIS A CA 1
ATOM 637 C C . HIS A 1 79 ? -14.432 -16.832 -5.885 1.00 85.38 79 HIS A C 1
ATOM 639 O O . HIS A 1 79 ? -14.877 -17.735 -6.586 1.00 85.38 79 HIS A O 1
ATOM 645 N N . GLY A 1 80 ? -13.736 -17.073 -4.767 1.00 89.25 80 GLY A N 1
ATOM 646 C CA . GLY A 1 80 ? -13.384 -18.423 -4.320 1.00 89.25 80 GLY A CA 1
ATOM 647 C C . GLY A 1 80 ? -12.398 -19.132 -5.252 1.00 89.25 80 GLY A C 1
ATOM 648 O O . GLY A 1 80 ? -12.303 -20.356 -5.223 1.00 89.25 80 GLY A O 1
ATOM 649 N N . VAL A 1 81 ? -11.691 -18.382 -6.105 1.00 90.31 81 VAL A N 1
ATOM 650 C CA . VAL A 1 81 ? -10.757 -18.923 -7.099 1.00 90.31 81 VAL A CA 1
ATOM 651 C C . VAL A 1 81 ? -9.350 -18.456 -6.771 1.00 90.31 81 VAL A C 1
ATOM 653 O O . VAL A 1 81 ? -9.104 -17.262 -6.593 1.00 90.31 81 VAL A O 1
ATOM 656 N N . TYR A 1 82 ? -8.413 -19.401 -6.744 1.00 89.12 82 TYR A N 1
ATOM 657 C CA . TYR A 1 82 ? -6.999 -19.079 -6.662 1.00 89.12 82 TYR A CA 1
ATOM 658 C C . TYR A 1 82 ? -6.493 -18.575 -8.016 1.00 89.12 82 TYR A C 1
ATOM 660 O O . TYR A 1 82 ? -6.640 -19.252 -9.033 1.00 89.12 82 TYR A O 1
ATOM 668 N N . LYS A 1 83 ? -5.862 -17.402 -8.007 1.00 88.81 83 LYS A N 1
ATOM 669 C CA . LYS A 1 83 ? -5.015 -16.916 -9.098 1.00 88.81 83 LYS A CA 1
ATOM 670 C C . LYS A 1 83 ? -3.608 -16.691 -8.574 1.00 88.81 83 LYS A C 1
ATOM 672 O O . LYS A 1 83 ? -3.426 -16.229 -7.446 1.00 88.81 83 LYS A O 1
ATOM 677 N N . SER A 1 84 ? -2.619 -17.001 -9.397 1.00 90.69 84 SER A N 1
ATOM 678 C CA . SER A 1 84 ? -1.219 -16.716 -9.095 1.00 90.69 84 SER A CA 1
ATOM 679 C C . SER A 1 84 ? -0.934 -15.210 -9.141 1.00 90.69 84 SER A C 1
ATOM 681 O O . SER A 1 84 ? -1.693 -14.413 -9.710 1.00 90.69 84 SER A O 1
ATOM 683 N N . ILE A 1 85 ? 0.180 -14.802 -8.530 1.00 87.88 85 ILE A N 1
ATOM 684 C CA . ILE A 1 85 ? 0.609 -13.398 -8.533 1.00 87.88 85 ILE A CA 1
ATOM 685 C C . ILE A 1 85 ? 0.979 -12.972 -9.957 1.00 87.88 85 ILE A C 1
ATOM 687 O O . ILE A 1 85 ? 0.690 -11.847 -10.354 1.00 87.88 85 ILE A O 1
ATOM 691 N N . GLU A 1 86 ? 1.572 -13.868 -10.736 1.00 88.25 86 GLU A N 1
ATOM 692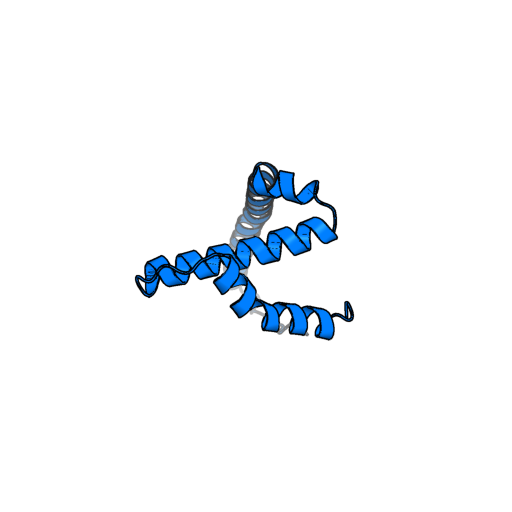 C CA . GLU A 1 86 ? 1.986 -13.667 -12.120 1.00 88.25 86 GLU A CA 1
ATOM 693 C C . GLU A 1 86 ? 0.781 -13.411 -13.030 1.00 88.25 86 GLU A C 1
ATOM 695 O O . GLU A 1 86 ? 0.797 -12.462 -13.814 1.00 88.25 86 GLU A O 1
ATOM 700 N N . GLU A 1 87 ? -0.302 -14.178 -12.871 1.00 90.69 87 GLU A N 1
ATOM 701 C CA . GLU A 1 87 ? -1.567 -13.939 -13.580 1.00 90.69 87 GLU A CA 1
ATOM 702 C C . GLU A 1 87 ? -2.168 -12.580 -13.206 1.00 90.69 87 GLU A C 1
ATOM 704 O O . GLU A 1 87 ? -2.588 -11.816 -14.077 1.00 90.69 87 GLU A O 1
ATOM 709 N N . CYS A 1 88 ? -2.143 -12.225 -11.919 1.00 90.81 88 CYS A N 1
ATOM 710 C CA . CYS A 1 88 ? -2.607 -10.917 -11.462 1.00 90.81 88 CYS A CA 1
ATOM 711 C C . CYS A 1 88 ? -1.735 -9.771 -12.009 1.00 90.81 88 CYS A C 1
ATOM 713 O O . CYS A 1 88 ? -2.264 -8.724 -12.382 1.00 90.81 88 CYS A O 1
ATOM 715 N N . LYS A 1 89 ? -0.411 -9.956 -12.100 1.00 89.06 89 LYS A N 1
ATOM 716 C CA . LYS A 1 89 ? 0.516 -8.990 -12.717 1.00 89.06 89 LYS A CA 1
ATOM 717 C C . LYS A 1 89 ? 0.214 -8.822 -14.208 1.00 89.06 89 LYS A C 1
ATOM 719 O O . LYS A 1 89 ? 0.143 -7.691 -14.683 1.00 89.06 89 LYS A O 1
ATOM 724 N N . ALA A 1 90 ? -0.019 -9.916 -14.934 1.00 89.94 90 ALA A N 1
ATOM 725 C CA . ALA A 1 90 ? -0.372 -9.875 -16.352 1.00 89.94 90 ALA A CA 1
ATOM 726 C C . ALA A 1 90 ? -1.702 -9.140 -16.594 1.00 89.94 90 ALA A C 1
ATOM 728 O O . ALA A 1 90 ? -1.786 -8.305 -17.496 1.00 89.94 90 ALA A O 1
ATOM 729 N N . GLU A 1 91 ? -2.711 -9.376 -15.749 1.00 87.81 91 GLU A N 1
ATOM 730 C CA . GLU A 1 91 ? -3.980 -8.643 -15.798 1.00 87.81 91 GLU A CA 1
ATOM 731 C C . GLU A 1 91 ? -3.793 -7.147 -15.560 1.00 87.81 91 GLU A C 1
ATOM 733 O O . GLU A 1 91 ? -4.434 -6.348 -16.229 1.00 87.81 91 GLU A O 1
ATOM 738 N N . LEU A 1 92 ? -2.919 -6.743 -14.638 1.00 88.81 92 LEU A N 1
ATOM 739 C CA . LEU A 1 92 ? -2.699 -5.332 -14.306 1.00 88.81 92 LEU A CA 1
ATOM 740 C C . LEU A 1 92 ? -1.749 -4.613 -15.275 1.00 88.81 92 LEU A C 1
ATOM 742 O O . LEU A 1 92 ? -1.756 -3.383 -15.327 1.00 88.81 92 LEU A O 1
ATOM 746 N N . ALA A 1 93 ? -0.987 -5.349 -16.088 1.00 87.50 93 ALA A N 1
ATOM 747 C CA . ALA A 1 93 ? 0.045 -4.791 -16.960 1.00 87.50 93 ALA A CA 1
ATOM 748 C C . ALA A 1 93 ? -0.480 -3.708 -17.918 1.00 87.50 93 ALA A C 1
ATOM 750 O O . ALA A 1 93 ? 0.227 -2.744 -18.204 1.00 87.50 93 ALA A O 1
ATOM 751 N N . HIS A 1 94 ? -1.719 -3.833 -18.405 1.00 86.94 94 HIS A N 1
ATOM 752 C CA . HIS A 1 94 ? -2.322 -2.816 -19.272 1.00 86.94 94 HIS A CA 1
ATOM 753 C C . HIS A 1 94 ? -2.580 -1.491 -18.533 1.00 86.94 94 HIS A C 1
ATOM 755 O O . HIS A 1 94 ? -2.411 -0.423 -19.118 1.00 86.94 94 HIS A O 1
ATOM 761 N N . ILE A 1 95 ? -2.943 -1.554 -17.247 1.00 85.19 95 ILE A N 1
ATOM 762 C CA . ILE A 1 95 ? -3.149 -0.381 -16.388 1.00 85.19 95 ILE A CA 1
ATOM 763 C C . ILE A 1 95 ? -1.806 0.295 -16.126 1.00 85.19 95 ILE A C 1
ATOM 765 O O . ILE A 1 95 ? -1.702 1.513 -16.252 1.00 85.19 95 ILE A O 1
ATOM 769 N N . HIS A 1 96 ? -0.770 -0.491 -15.816 1.00 83.75 96 HIS A N 1
ATOM 770 C CA . HIS A 1 96 ? 0.576 0.030 -15.565 1.00 83.75 96 HIS A CA 1
ATOM 771 C C . HIS A 1 96 ? 1.182 0.688 -16.806 1.00 83.75 96 HIS A C 1
ATOM 773 O O . HIS A 1 96 ? 1.669 1.808 -16.702 1.00 83.75 96 HIS A O 1
ATOM 779 N N . ARG A 1 97 ? 1.066 0.065 -17.988 1.00 84.69 97 ARG A N 1
ATOM 780 C CA . ARG A 1 97 ? 1.513 0.672 -19.258 1.00 84.69 97 ARG A CA 1
ATOM 781 C C . ARG A 1 97 ? 0.754 1.951 -19.591 1.00 84.69 97 ARG A C 1
ATOM 783 O O . ARG A 1 97 ? 1.350 2.937 -20.006 1.00 84.69 97 ARG A O 1
ATOM 790 N N . LYS A 1 98 ? -0.569 1.965 -19.387 1.00 86.25 98 LYS A N 1
ATOM 791 C CA . LYS A 1 98 ? -1.361 3.184 -19.591 1.00 86.25 98 LYS A CA 1
ATOM 792 C C . LYS A 1 98 ? -0.883 4.304 -18.664 1.00 86.25 98 LYS A C 1
ATOM 794 O O . LYS A 1 98 ? -0.654 5.412 -19.128 1.00 86.25 98 LYS A O 1
ATOM 799 N N . PHE A 1 99 ? -0.689 4.005 -17.381 1.00 82.19 99 PHE A N 1
ATOM 800 C CA . PHE A 1 99 ? -0.178 4.975 -16.417 1.00 82.19 99 PHE A CA 1
ATOM 801 C C . PHE A 1 99 ? 1.210 5.498 -16.811 1.00 82.19 99 PHE A C 1
ATOM 803 O O . PHE A 1 99 ? 1.435 6.703 -16.752 1.00 82.19 99 PHE A O 1
ATOM 810 N N . ALA A 1 100 ? 2.119 4.621 -17.244 1.00 81.88 100 ALA A N 1
ATOM 811 C CA . ALA A 1 100 ? 3.451 5.016 -17.690 1.00 81.88 100 ALA A CA 1
ATOM 812 C C . ALA A 1 100 ? 3.390 5.984 -18.883 1.00 81.88 100 ALA A C 1
ATOM 814 O O . ALA A 1 100 ? 4.021 7.040 -18.847 1.00 81.88 100 ALA A O 1
ATOM 815 N N . ARG A 1 101 ? 2.547 5.684 -19.878 1.00 84.12 101 ARG A N 1
ATOM 816 C CA . ARG A 1 101 ? 2.297 6.555 -21.034 1.00 84.12 101 ARG A CA 1
ATOM 817 C C . ARG A 1 101 ? 1.701 7.907 -20.644 1.00 84.12 101 ARG A C 1
ATOM 819 O O . ARG A 1 101 ? 2.191 8.939 -21.086 1.00 84.12 101 ARG A O 1
ATOM 826 N N . ASP A 1 102 ? 0.664 7.908 -19.807 1.00 85.44 102 ASP A N 1
ATOM 827 C CA . ASP A 1 102 ? -0.036 9.132 -19.392 1.00 85.44 102 ASP A CA 1
ATOM 828 C C . ASP A 1 102 ? 0.874 10.070 -18.567 1.00 85.44 102 ASP A C 1
ATOM 830 O O . ASP A 1 102 ? 0.622 11.272 -18.502 1.00 85.44 102 ASP A O 1
ATOM 834 N N . ASN A 1 103 ? 1.943 9.537 -17.961 1.00 79.12 103 ASN A N 1
ATOM 835 C CA . ASN A 1 103 ? 2.919 10.291 -17.166 1.00 79.12 103 ASN A CA 1
ATOM 836 C C . ASN A 1 103 ? 4.272 10.506 -17.878 1.00 79.12 103 ASN A C 1
ATOM 838 O O . ASN A 1 103 ? 5.201 11.011 -17.251 1.00 79.12 103 ASN A O 1
ATOM 842 N N . GLY A 1 104 ? 4.400 10.141 -19.162 1.00 78.06 104 GLY A N 1
ATOM 843 C CA . GLY A 1 104 ? 5.623 10.358 -19.951 1.00 78.06 104 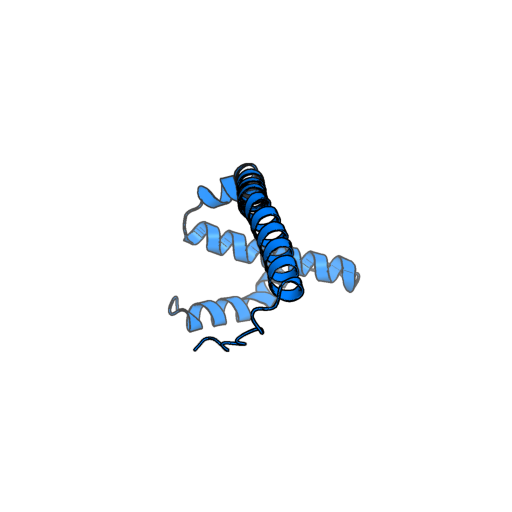GLY A CA 1
ATOM 844 C C . GLY A 1 104 ? 6.841 9.551 -19.485 1.00 78.06 104 GLY A C 1
ATOM 845 O O . GLY A 1 104 ? 7.971 10.011 -19.630 1.00 78.06 104 GLY A O 1
ATOM 846 N N . ILE A 1 105 ? 6.609 8.386 -18.874 1.00 76.50 105 ILE A N 1
ATOM 847 C CA . ILE A 1 105 ? 7.658 7.437 -18.464 1.00 76.50 105 ILE A CA 1
ATOM 848 C C . ILE A 1 105 ? 8.053 6.525 -19.644 1.00 76.50 105 ILE A C 1
ATOM 850 O O . ILE A 1 105 ? 9.196 6.074 -19.708 1.00 76.50 105 ILE A O 1
ATOM 854 N N . GLU A 1 106 ? 7.109 6.269 -20.562 1.00 57.59 106 GLU A N 1
ATOM 855 C CA . GLU A 1 106 ? 7.281 5.540 -21.836 1.00 57.59 106 GLU A CA 1
ATOM 856 C C . GLU A 1 106 ? 7.358 6.486 -23.041 1.00 57.59 106 GLU A C 1
ATOM 858 O O . GLU A 1 106 ? 6.619 7.500 -23.043 1.00 57.59 106 GLU A O 1
#

Sequence (106 aa):
MGSGLILPNTPEIREYVKKRDAEIREAQKDAPTLQESAKGRLEQNAEYQRRCLMSADEKIIDAVERQARARQIYYEKVHGVYKSIEECKAELAHIHRKFARDNGIE